Protein AF-A0AAP6GY41-F1 (afdb_monomer_lite)

Sequence (138 aa):
MQIPDQWFTLLLWLFFEEGLWRVWMSSPLWWPVLKVLLRRDRLPRPATFVVVSAALAYGVIATVSVVVIFPVKVAGLYLTPQFMEAGLPLGPTLTALDSVVTAALPPLVLSLPISAWWISRRLAQRWPRLCGEDVVSG

Radius of gyration: 22.34 Å; chains: 1; bounding box: 71×30×56 Å

Foldseek 3Di:
DDDPVVVVVVVVVVCCVVVVLVCLVCLLQVVLVVVCVPDPDHQPPSVVLSVVLSCVLVVVLVCCCVVQVVVLVVCLVPVLVVCVVVVHPVNVVSVVSNVVSVVVVVVSSVCSNVSSVVSSVVCSVCRCVVVPPVPPPD

Secondary structure (DSSP, 8-state):
----HHHHHHHHHHHHHHHHHHHHHTHHHHHHHHHHHH-SS--SSHHHHHHHHHHHHHHHHHHHIIIIIHHHHHHHHHHHHHHHHTT-THHHHHHHHHHHHHHHHHHHHHHHHHHHHHHHHHHHHHHHHHTTTTS---

pLDDT: mean 73.19, std 8.16, range [35.44, 84.38]

Structure (mmCIF, N/CA/C/O backbone):
data_AF-A0AAP6GY41-F1
#
_entry.id   AF-A0AAP6GY41-F1
#
loop_
_atom_site.group_PDB
_atom_site.id
_atom_site.type_symbol
_atom_site.label_atom_id
_atom_site.label_alt_id
_atom_site.label_comp_id
_atom_site.label_asym_id
_atom_site.label_entity_id
_atom_site.label_seq_id
_atom_site.pdbx_PDB_ins_code
_atom_site.Cartn_x
_atom_site.Cartn_y
_atom_site.Cartn_z
_atom_site.occupancy
_atom_site.B_iso_or_equiv
_atom_site.auth_seq_id
_atom_site.auth_comp_id
_atom_site.auth_asym_id
_atom_site.auth_atom_id
_atom_site.pdbx_PDB_model_num
ATOM 1 N N . MET A 1 1 ? 28.693 -19.277 25.737 1.00 53.34 1 MET A N 1
ATOM 2 C CA . MET A 1 1 ? 28.633 -18.817 24.333 1.00 53.34 1 MET A CA 1
ATOM 3 C C . MET A 1 1 ? 28.208 -17.358 24.341 1.00 53.34 1 MET A C 1
ATOM 5 O O . MET A 1 1 ? 27.037 -17.082 24.553 1.00 53.34 1 MET A O 1
ATOM 9 N N . GLN A 1 2 ? 29.168 -16.436 24.236 1.00 59.53 2 GLN A N 1
ATOM 10 C CA . GLN A 1 2 ? 28.898 -15.003 24.080 1.00 59.53 2 GLN A CA 1
ATOM 11 C C . GLN A 1 2 ? 28.482 -14.770 22.629 1.00 59.53 2 GLN A C 1
ATOM 13 O O . GLN A 1 2 ? 29.266 -15.013 21.715 1.00 59.53 2 GLN A O 1
ATOM 18 N N . ILE A 1 3 ? 27.230 -14.370 22.421 1.00 61.66 3 ILE A N 1
ATOM 19 C CA . ILE A 1 3 ? 26.772 -13.868 21.127 1.00 61.66 3 ILE A CA 1
ATOM 20 C C . ILE A 1 3 ? 27.542 -12.557 20.899 1.00 61.66 3 ILE A C 1
ATOM 22 O O . ILE A 1 3 ? 27.485 -11.696 21.775 1.00 61.66 3 ILE A O 1
ATOM 26 N N . PRO A 1 4 ? 28.296 -12.398 19.797 1.00 71.62 4 PRO A N 1
ATOM 27 C CA . PRO A 1 4 ? 29.018 -11.157 19.534 1.00 71.62 4 PRO A CA 1
ATOM 28 C C . PRO A 1 4 ? 28.022 -9.995 19.478 1.00 71.62 4 PRO A C 1
ATOM 30 O O . PRO A 1 4 ? 26.994 -10.124 18.813 1.00 71.62 4 PRO A O 1
ATOM 33 N N . ASP A 1 5 ? 28.318 -8.869 20.132 1.00 73.38 5 ASP A N 1
ATOM 34 C CA . ASP A 1 5 ? 27.418 -7.703 20.244 1.00 73.38 5 ASP A CA 1
ATOM 35 C C . ASP A 1 5 ? 26.852 -7.215 18.892 1.00 73.38 5 ASP A C 1
ATOM 37 O O . ASP A 1 5 ? 25.750 -6.666 18.822 1.00 73.38 5 ASP A O 1
ATOM 41 N N . GLN A 1 6 ? 27.570 -7.484 17.796 1.00 74.44 6 GLN A N 1
ATOM 42 C CA . GLN A 1 6 ? 27.148 -7.213 16.417 1.00 74.44 6 GLN A CA 1
ATOM 43 C C . GLN A 1 6 ? 25.917 -8.021 15.973 1.00 74.44 6 GLN A C 1
ATOM 45 O O . GLN A 1 6 ? 25.054 -7.505 15.267 1.00 74.44 6 GLN A O 1
ATOM 50 N N . TRP A 1 7 ? 25.794 -9.279 16.399 1.00 76.44 7 TRP A N 1
ATOM 51 C CA . TRP A 1 7 ? 24.622 -10.100 16.087 1.00 76.44 7 TRP A CA 1
ATOM 52 C C . TRP A 1 7 ? 23.396 -9.641 16.867 1.00 76.44 7 TRP A C 1
ATOM 54 O O . TRP A 1 7 ? 22.291 -9.659 16.334 1.00 76.44 7 TRP A O 1
ATOM 64 N N . PHE A 1 8 ? 23.580 -9.185 18.107 1.00 77.38 8 PHE A N 1
ATOM 65 C CA . PHE A 1 8 ? 22.486 -8.658 18.918 1.00 77.38 8 PHE A CA 1
ATOM 66 C C . PHE A 1 8 ? 21.921 -7.355 18.333 1.00 77.38 8 PHE A C 1
ATOM 68 O O . PHE A 1 8 ? 20.705 -7.190 18.251 1.00 77.38 8 PHE A O 1
ATOM 75 N N . THR A 1 9 ? 22.790 -6.464 17.847 1.00 77.81 9 THR A N 1
ATOM 76 C CA . THR A 1 9 ? 22.373 -5.236 17.153 1.00 77.81 9 THR A CA 1
ATOM 77 C C . THR A 1 9 ? 21.698 -5.524 15.815 1.00 77.81 9 THR A C 1
ATOM 79 O O . THR A 1 9 ? 20.653 -4.939 15.546 1.00 77.81 9 THR A O 1
ATOM 82 N N . LEU A 1 10 ? 22.219 -6.457 15.010 1.00 76.69 10 LEU A N 1
ATOM 83 C CA . LEU A 1 10 ? 21.572 -6.873 13.758 1.00 76.69 10 LEU A CA 1
ATOM 84 C C . LEU A 1 10 ? 20.192 -7.494 13.992 1.00 76.69 10 LEU A C 1
ATOM 86 O O . LEU A 1 10 ? 19.247 -7.168 13.280 1.00 76.69 10 LEU A O 1
ATOM 90 N N . LEU A 1 11 ? 20.056 -8.353 15.006 1.00 76.06 11 LEU A N 1
ATOM 91 C CA . LEU A 1 11 ? 18.774 -8.964 15.357 1.00 76.06 11 LEU A CA 1
ATOM 92 C C . LEU A 1 11 ? 17.769 -7.925 15.852 1.00 76.06 11 LEU A C 1
ATOM 94 O O . LEU A 1 11 ? 16.620 -7.963 15.429 1.00 76.06 11 LEU A O 1
ATOM 98 N N . LEU A 1 12 ? 18.188 -6.978 16.696 1.00 75.25 12 LEU A N 1
ATOM 99 C CA . LEU A 1 12 ? 17.331 -5.868 17.123 1.00 75.25 12 LEU A CA 1
ATOM 100 C C . LEU A 1 12 ? 16.906 -4.988 15.950 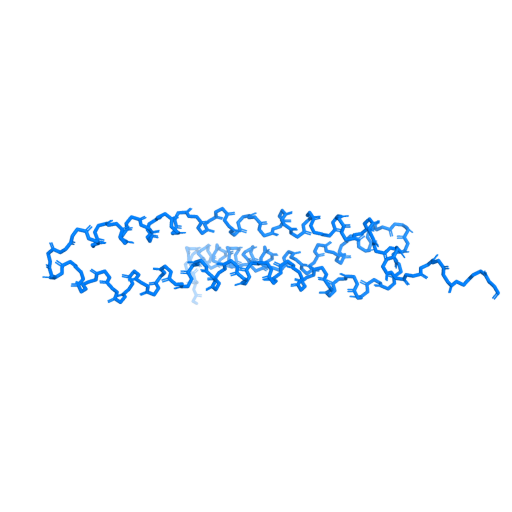1.00 75.25 12 LEU A C 1
ATOM 102 O O . LEU A 1 12 ? 15.752 -4.575 15.893 1.00 75.25 12 LEU A O 1
ATOM 106 N N . TRP A 1 13 ? 17.818 -4.718 15.019 1.00 72.88 13 TRP A N 1
ATOM 107 C CA . TRP A 1 13 ? 17.542 -3.899 13.846 1.00 72.88 13 TRP A CA 1
ATOM 108 C C . TRP A 1 13 ? 16.543 -4.584 12.907 1.00 72.88 13 TRP A C 1
ATOM 110 O O . TRP A 1 13 ? 15.520 -3.989 12.583 1.00 72.88 13 TRP A O 1
ATOM 120 N N . LEU A 1 14 ? 16.754 -5.869 12.600 1.00 70.88 14 LEU A N 1
ATOM 121 C CA . LEU A 1 14 ? 15.806 -6.704 11.851 1.00 70.88 14 LEU A CA 1
ATOM 122 C C . LEU A 1 14 ? 14.440 -6.777 12.539 1.00 70.88 14 LEU A C 1
ATOM 124 O O . LEU A 1 14 ? 13.407 -6.643 11.890 1.00 70.88 14 LEU A O 1
ATOM 128 N N . PHE A 1 15 ? 14.413 -6.962 13.860 1.00 70.06 15 PHE A N 1
ATOM 129 C CA . PHE A 1 15 ? 13.162 -7.040 14.613 1.00 70.06 15 PHE A CA 1
ATOM 130 C C . PHE A 1 15 ? 12.415 -5.704 14.618 1.00 70.06 15 PHE A C 1
ATOM 132 O O . PHE A 1 15 ? 11.186 -5.680 14.555 1.00 70.06 15 PHE A O 1
ATOM 139 N N . PHE A 1 16 ? 13.148 -4.591 14.686 1.00 71.81 16 PHE A N 1
ATOM 140 C CA . PHE A 1 16 ? 12.572 -3.257 14.632 1.00 71.81 16 PHE A CA 1
ATOM 141 C C . PHE A 1 16 ? 12.053 -2.937 13.232 1.00 71.81 16 PHE A C 1
ATOM 143 O O . PHE A 1 16 ? 10.942 -2.438 13.117 1.00 71.81 16 PHE A O 1
ATOM 150 N N . GLU A 1 17 ? 12.791 -3.270 12.176 1.00 72.69 17 GLU A N 1
ATOM 151 C CA . GLU A 1 17 ? 12.387 -3.026 10.789 1.00 72.69 17 GLU A CA 1
ATOM 152 C C . GLU A 1 17 ? 11.148 -3.853 10.407 1.00 72.69 17 GLU A C 1
ATOM 154 O O . GLU A 1 17 ? 10.129 -3.297 9.992 1.00 72.69 17 GLU A O 1
ATOM 159 N N . GLU A 1 18 ? 11.175 -5.161 10.668 1.00 71.50 18 GLU A N 1
ATOM 160 C CA . GLU A 1 18 ? 10.045 -6.070 10.438 1.00 71.50 18 GLU A CA 1
ATOM 161 C C . GLU A 1 18 ? 8.850 -5.741 11.341 1.00 71.50 18 GLU A C 1
ATOM 163 O O . GLU A 1 18 ? 7.68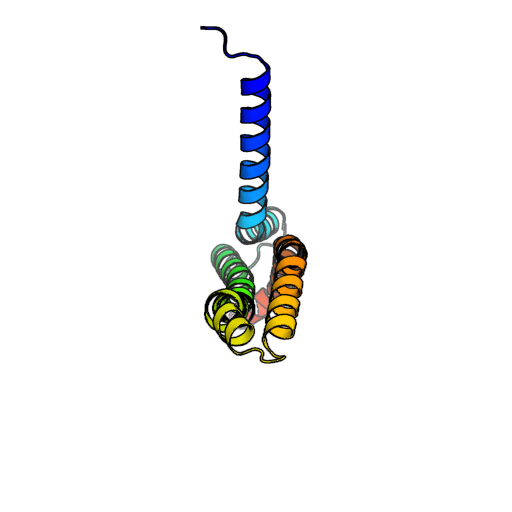8 -5.813 10.929 1.00 71.50 18 GLU A O 1
ATOM 168 N N . GLY A 1 19 ? 9.116 -5.359 12.592 1.00 73.00 19 GLY A N 1
ATOM 169 C CA . GLY A 1 19 ? 8.096 -4.950 13.550 1.00 73.00 19 GLY A CA 1
ATOM 170 C C . GLY A 1 19 ? 7.397 -3.665 13.116 1.00 73.00 19 GLY A C 1
ATOM 171 O O . GLY A 1 19 ? 6.166 -3.621 13.060 1.00 73.00 19 GLY A O 1
ATOM 172 N N . LEU A 1 20 ? 8.166 -2.638 12.748 1.00 74.69 20 LEU A N 1
ATOM 173 C CA . LEU A 1 20 ? 7.640 -1.362 12.270 1.00 74.69 20 LEU A CA 1
ATOM 174 C C . LEU A 1 20 ? 6.856 -1.559 10.973 1.00 74.69 20 LEU A C 1
ATOM 176 O O . LEU A 1 20 ? 5.769 -1.002 10.837 1.00 74.69 20 LEU A O 1
ATOM 180 N N . TRP A 1 21 ? 7.360 -2.404 10.071 1.00 69.00 21 TRP A N 1
ATOM 181 C CA . TRP A 1 21 ? 6.687 -2.782 8.834 1.00 69.00 21 TRP A CA 1
ATOM 182 C C . TRP A 1 21 ? 5.334 -3.449 9.083 1.00 69.00 21 TRP A C 1
ATOM 184 O O . TRP A 1 21 ? 4.329 -3.060 8.490 1.00 69.00 21 TRP A O 1
ATOM 194 N N . ARG A 1 22 ? 5.267 -4.415 10.004 1.00 73.06 22 ARG A N 1
ATOM 195 C CA . ARG A 1 22 ? 4.017 -5.098 10.379 1.00 73.06 22 ARG A CA 1
ATOM 196 C C . ARG A 1 22 ? 3.017 -4.153 11.038 1.00 73.06 22 ARG A C 1
ATOM 198 O O . ARG A 1 22 ? 1.819 -4.222 10.754 1.00 73.06 22 ARG A O 1
ATOM 205 N N . VAL A 1 23 ? 3.486 -3.247 11.893 1.00 73.06 23 VAL A N 1
ATOM 206 C CA . VAL A 1 23 ? 2.644 -2.200 12.496 1.00 73.06 23 VAL A CA 1
ATOM 207 C C . VAL A 1 23 ? 2.124 -1.245 11.417 1.00 73.06 23 VAL A C 1
ATOM 209 O O . VAL A 1 23 ? 0.940 -0.915 11.402 1.00 73.06 23 VAL A O 1
ATOM 212 N N . TRP A 1 24 ? 2.967 -0.870 10.458 1.00 71.12 24 TRP A N 1
ATOM 213 C CA . TRP A 1 24 ? 2.585 -0.051 9.309 1.00 71.12 24 TRP A CA 1
ATOM 214 C C . TRP A 1 24 ? 1.556 -0.734 8.406 1.00 71.12 24 TRP A C 1
ATOM 216 O O . TRP A 1 24 ? 0.521 -0.145 8.098 1.00 71.12 24 TRP A O 1
ATOM 226 N N . MET A 1 25 ? 1.789 -1.993 8.040 1.00 71.06 25 MET A N 1
ATOM 227 C CA . MET A 1 25 ? 0.865 -2.812 7.249 1.00 71.06 25 MET A CA 1
ATOM 228 C C . MET A 1 25 ? -0.476 -3.011 7.956 1.00 71.06 25 MET A C 1
ATOM 230 O O . MET A 1 25 ? -1.515 -3.024 7.307 1.00 71.06 25 MET A O 1
ATOM 234 N N . SER A 1 26 ? -0.471 -3.111 9.287 1.00 72.25 26 SER A N 1
ATOM 235 C CA . SER A 1 26 ? -1.690 -3.233 10.092 1.00 72.25 26 SER A CA 1
ATOM 236 C C . SER A 1 26 ? -2.343 -1.889 10.444 1.00 72.25 26 SER A C 1
ATOM 238 O O . SER A 1 26 ? -3.418 -1.875 11.048 1.00 72.25 26 SER A O 1
ATOM 240 N N . SER A 1 27 ? -1.782 -0.757 10.001 1.00 71.94 27 SER A N 1
ATOM 241 C CA . SER A 1 27 ? -2.365 0.582 10.177 1.00 71.94 27 SER A CA 1
ATOM 242 C C . SER A 1 27 ? -3.854 0.668 9.790 1.00 71.94 27 SER A C 1
ATOM 244 O O . SER A 1 27 ? -4.632 1.206 10.584 1.00 71.94 27 SER A O 1
ATOM 246 N N . PRO A 1 28 ? -4.326 0.062 8.676 1.00 70.56 28 PRO A N 1
ATOM 247 C CA . PRO A 1 28 ? -5.744 0.076 8.311 1.00 70.56 28 PRO A CA 1
ATOM 248 C C . PRO A 1 28 ? -6.680 -0.609 9.316 1.00 70.56 28 PRO A C 1
ATOM 250 O O . PRO A 1 28 ? -7.880 -0.348 9.293 1.00 70.56 28 PRO A O 1
ATOM 253 N N . LEU A 1 29 ? -6.153 -1.473 10.190 1.00 72.06 29 LEU A N 1
ATOM 254 C CA . LEU A 1 29 ? -6.908 -2.171 11.234 1.00 72.06 29 LEU A CA 1
ATOM 255 C C . LEU A 1 29 ? -6.892 -1.398 12.550 1.00 72.06 29 LEU A C 1
ATOM 257 O O . LEU A 1 29 ? -7.939 -1.165 13.148 1.00 72.06 29 LEU A O 1
ATOM 261 N N . TRP A 1 30 ? -5.712 -0.977 13.003 1.00 71.56 30 TRP A N 1
ATOM 262 C CA . TRP A 1 30 ? -5.568 -0.364 14.324 1.00 71.56 30 TRP A CA 1
ATOM 263 C C . TRP A 1 30 ? -5.985 1.107 14.330 1.00 71.56 30 TRP A C 1
ATOM 265 O O . TRP A 1 30 ? -6.520 1.581 15.328 1.00 71.56 30 TRP A O 1
ATOM 275 N N . TRP A 1 31 ? -5.833 1.826 13.215 1.00 71.31 31 TRP A N 1
ATOM 276 C CA . TRP A 1 31 ? -6.241 3.228 13.098 1.00 71.31 31 TRP A CA 1
ATOM 277 C C . TRP A 1 31 ? -7.745 3.475 13.340 1.00 71.31 31 TRP A C 1
ATOM 279 O O . TRP A 1 31 ? -8.086 4.338 14.157 1.00 71.31 31 TRP A O 1
ATOM 289 N N . PRO A 1 32 ? -8.682 2.749 12.692 1.00 66.25 32 PRO A N 1
ATOM 290 C CA . PRO A 1 32 ? -10.107 2.911 12.973 1.00 66.25 32 PRO A CA 1
ATOM 291 C C . PRO A 1 32 ? -10.481 2.447 14.387 1.00 66.25 32 PRO A C 1
ATOM 293 O O . PRO A 1 32 ? -11.347 3.069 14.998 1.00 66.25 32 PRO A O 1
ATOM 296 N N . VAL A 1 33 ? -9.804 1.430 14.936 1.00 71.31 33 VAL A N 1
ATOM 297 C CA . VAL A 1 33 ? -9.989 0.985 16.330 1.00 71.31 33 VAL A CA 1
ATOM 298 C C . VAL A 1 33 ? -9.597 2.091 17.306 1.00 71.31 33 VAL A C 1
ATOM 300 O O . VAL A 1 33 ? -10.394 2.449 18.173 1.00 71.31 33 VAL A O 1
ATOM 303 N N . LEU A 1 34 ? -8.421 2.702 17.120 1.00 73.12 34 LEU A N 1
ATOM 304 C CA . LEU A 1 34 ? -7.967 3.839 17.922 1.00 73.12 34 LEU A CA 1
ATOM 305 C C . LEU A 1 34 ? -8.991 4.974 17.857 1.00 73.12 34 LEU A C 1
ATOM 307 O O . LEU A 1 34 ? -9.374 5.535 18.875 1.00 73.12 34 LEU A O 1
ATOM 311 N N . LYS A 1 35 ? -9.485 5.279 16.656 1.00 69.00 35 LYS A N 1
ATOM 312 C CA . LYS A 1 35 ? -10.449 6.358 16.432 1.00 69.00 35 LYS A CA 1
ATOM 313 C C . LYS A 1 35 ? -11.800 6.110 17.104 1.00 69.00 35 LYS A C 1
ATOM 315 O O . LYS A 1 35 ? -12.408 7.063 17.581 1.00 69.00 35 LYS A O 1
ATOM 320 N N . VAL A 1 36 ? -12.268 4.864 17.132 1.00 69.69 36 VAL A N 1
ATOM 321 C CA . VAL A 1 36 ? -13.477 4.464 17.865 1.00 69.69 36 VAL A CA 1
ATOM 322 C C . VAL A 1 36 ? -13.259 4.586 19.375 1.00 69.69 36 VAL A C 1
ATOM 324 O O . VAL A 1 36 ? -14.131 5.109 20.058 1.00 69.69 36 VAL A O 1
ATOM 327 N N . LEU A 1 37 ? -12.103 4.151 19.889 1.00 71.81 37 LEU A N 1
ATOM 328 C CA . LEU A 1 37 ? -11.770 4.219 21.318 1.00 71.81 37 LEU A CA 1
ATOM 329 C C . LEU A 1 37 ? -11.557 5.660 21.815 1.00 71.81 37 LEU A C 1
ATOM 331 O O . LEU A 1 37 ? -11.930 5.983 22.938 1.00 71.81 37 LEU A O 1
ATOM 335 N N . LEU A 1 38 ? -10.969 6.527 20.985 1.00 70.69 38 LEU A N 1
ATOM 336 C CA . LEU A 1 38 ? -10.677 7.930 21.309 1.00 70.69 38 LEU A CA 1
ATOM 337 C C . LEU A 1 38 ? -11.877 8.868 21.125 1.00 70.69 38 LEU A C 1
ATOM 339 O O . LEU A 1 38 ? -11.858 9.983 21.652 1.00 70.69 38 LEU A O 1
ATOM 343 N N . ARG A 1 39 ? -12.910 8.480 20.365 1.00 65.69 39 ARG A N 1
ATOM 344 C CA . ARG A 1 39 ? -14.091 9.334 20.186 1.00 65.69 39 ARG A CA 1
ATOM 345 C C . ARG A 1 39 ? -15.048 9.212 21.367 1.00 65.69 39 ARG A C 1
ATOM 347 O O . ARG A 1 39 ? -15.547 8.141 21.685 1.00 65.69 39 ARG A O 1
ATOM 354 N N . ARG A 1 40 ? -15.334 10.372 21.963 1.00 51.16 40 ARG A N 1
ATOM 355 C CA . ARG A 1 40 ? -16.296 10.559 23.057 1.00 51.16 40 ARG A CA 1
ATOM 356 C C . ARG A 1 40 ? -17.748 10.352 22.599 1.00 51.16 40 ARG A C 1
ATOM 358 O O . ARG A 1 40 ? -18.553 9.845 23.372 1.00 51.16 40 ARG A O 1
ATOM 365 N N . ASP A 1 41 ? -18.037 10.656 21.331 1.00 58.28 41 ASP A N 1
ATOM 366 C CA . ASP A 1 41 ? -19.304 10.331 20.669 1.00 58.28 41 ASP A CA 1
ATOM 367 C C . ASP A 1 41 ? -19.237 8.910 20.105 1.00 58.28 41 ASP A C 1
ATOM 369 O O . ASP A 1 41 ? -18.497 8.639 19.150 1.00 58.28 41 ASP A O 1
ATOM 373 N N . ARG A 1 42 ? -19.985 7.986 20.717 1.00 63.09 42 ARG A N 1
ATOM 374 C CA . ARG A 1 42 ? -20.048 6.593 20.267 1.00 63.09 42 ARG A CA 1
ATOM 375 C C . ARG A 1 42 ? -20.626 6.542 18.853 1.00 63.09 42 ARG A C 1
ATOM 377 O O . ARG A 1 42 ? -21.794 6.841 18.646 1.00 63.09 42 ARG A O 1
ATOM 384 N N . LEU A 1 43 ? -19.805 6.131 17.888 1.00 64.06 43 LEU A N 1
ATOM 385 C CA . LEU A 1 43 ? -20.276 5.786 16.546 1.00 64.06 43 LEU A CA 1
ATOM 386 C C . LEU A 1 43 ? -21.282 4.622 16.639 1.00 64.06 43 LEU A C 1
ATOM 388 O O . LEU A 1 43 ? -21.008 3.657 17.365 1.00 64.06 43 LEU A O 1
ATOM 392 N N . PRO A 1 44 ? -22.397 4.648 15.887 1.00 63.72 44 PRO A N 1
ATOM 393 C CA . PRO A 1 44 ? -23.296 3.503 15.807 1.00 63.72 44 PRO A CA 1
ATOM 394 C C . PRO A 1 44 ? -22.541 2.309 15.200 1.00 63.72 44 PRO A C 1
ATOM 396 O O . PRO A 1 44 ? -21.875 2.440 14.178 1.00 63.72 44 PRO A O 1
ATOM 399 N N . ARG A 1 45 ? -22.605 1.131 15.833 1.00 71.06 45 ARG A N 1
ATOM 400 C CA . ARG A 1 45 ? -21.967 -0.127 15.365 1.00 71.06 45 ARG A CA 1
ATOM 401 C C . ARG A 1 45 ? -20.449 -0.012 15.073 1.00 71.06 45 ARG A C 1
ATOM 403 O O . ARG A 1 45 ? -20.010 -0.165 13.929 1.00 71.06 45 ARG A O 1
ATOM 410 N N . PRO A 1 46 ? -19.615 0.179 16.112 1.00 71.25 46 PRO A N 1
ATOM 411 C CA . PRO A 1 46 ? -18.175 0.414 15.969 1.00 71.25 46 PRO A CA 1
ATOM 412 C C . PRO A 1 46 ? -17.399 -0.745 15.326 1.00 71.25 46 PRO A C 1
ATOM 414 O O . PRO A 1 46 ? -16.477 -0.509 14.549 1.00 71.25 46 PRO A O 1
ATOM 417 N N . ALA A 1 47 ? -17.775 -1.996 15.608 1.00 72.31 47 ALA A N 1
ATOM 418 C CA . ALA A 1 47 ? -17.106 -3.164 15.033 1.00 72.31 47 ALA A CA 1
ATOM 419 C C . ALA A 1 47 ? -17.279 -3.222 13.506 1.00 72.31 47 ALA A C 1
ATOM 421 O O . ALA A 1 47 ? -16.316 -3.426 12.769 1.00 72.31 47 ALA A O 1
ATOM 422 N N . THR A 1 48 ? -18.495 -2.965 13.017 1.00 76.69 48 THR A N 1
ATOM 423 C CA . THR A 1 48 ? -18.800 -2.946 11.582 1.00 76.69 48 THR A CA 1
ATOM 424 C C . THR A 1 48 ? -18.065 -1.808 10.874 1.00 76.69 48 THR A C 1
ATOM 426 O O . THR A 1 48 ? -17.555 -2.005 9.775 1.00 76.69 48 THR A O 1
ATOM 429 N N . PHE A 1 49 ? -17.934 -0.646 11.523 1.00 78.25 49 PHE A N 1
ATOM 430 C CA . PHE A 1 49 ? -17.144 0.471 11.002 1.00 78.25 49 PHE A CA 1
ATOM 431 C C . PHE A 1 49 ? -15.675 0.086 10.789 1.00 78.25 49 PHE A C 1
ATOM 433 O O . PHE A 1 49 ? -15.120 0.338 9.719 1.00 78.25 49 PHE A O 1
ATOM 440 N N . VAL A 1 50 ? -15.057 -0.561 11.784 1.00 77.00 50 VAL A N 1
ATOM 441 C CA . VAL A 1 50 ? -13.667 -1.033 11.703 1.00 77.00 50 VAL A CA 1
ATOM 442 C C . VAL A 1 50 ? -13.506 -2.014 10.545 1.00 77.00 50 VAL A C 1
ATOM 444 O O . VAL A 1 50 ? -12.662 -1.781 9.683 1.00 77.00 50 VAL A O 1
ATOM 447 N N . VAL A 1 51 ? -14.357 -3.042 10.463 1.00 78.38 51 VAL A N 1
ATOM 448 C CA . VAL A 1 51 ? -14.287 -4.064 9.403 1.00 78.38 51 VAL A CA 1
ATOM 449 C C . VAL A 1 51 ? -14.443 -3.445 8.01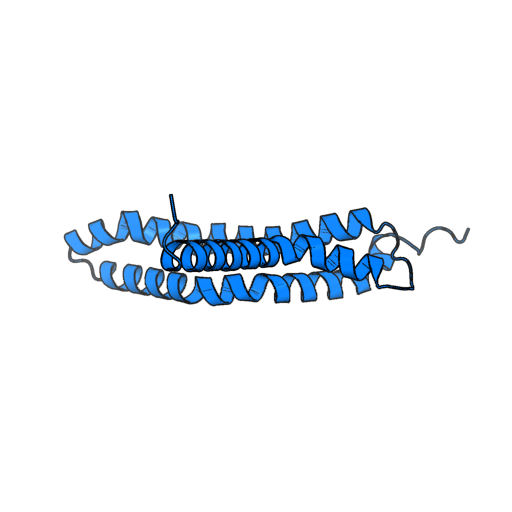5 1.00 78.38 51 VAL A C 1
ATOM 451 O O . VAL A 1 51 ? -13.625 -3.708 7.139 1.00 78.38 51 VAL A O 1
ATOM 454 N N . VAL A 1 52 ? -15.442 -2.583 7.813 1.00 80.00 52 VAL A N 1
ATOM 455 C CA . VAL A 1 52 ? -15.691 -1.942 6.512 1.00 80.00 52 VAL A CA 1
ATOM 456 C C . VAL A 1 52 ? -14.549 -1.000 6.134 1.00 80.00 52 VAL A C 1
ATOM 458 O O . VAL A 1 52 ? -14.100 -1.010 4.991 1.00 80.00 52 VAL A O 1
ATOM 461 N N . SER A 1 53 ? -14.037 -0.214 7.084 1.00 77.75 53 SER A N 1
ATOM 462 C CA . SER A 1 53 ? -12.910 0.689 6.825 1.00 77.75 53 SER A CA 1
ATOM 463 C C . SER A 1 53 ? -11.622 -0.062 6.475 1.00 77.75 53 SER A C 1
ATOM 465 O O . SER A 1 53 ? -10.942 0.325 5.525 1.00 77.75 53 SER A O 1
ATOM 467 N N . ALA A 1 54 ? -11.331 -1.163 7.175 1.00 74.56 54 ALA A N 1
ATOM 468 C CA . ALA A 1 54 ? -10.191 -2.020 6.886 1.00 74.56 54 ALA A CA 1
ATOM 469 C C . ALA A 1 54 ? -10.356 -2.705 5.523 1.00 74.56 54 ALA A C 1
ATOM 471 O O . ALA A 1 54 ? -9.442 -2.657 4.704 1.00 74.56 54 ALA A O 1
ATOM 472 N N . ALA A 1 55 ? -11.533 -3.270 5.239 1.00 79.44 55 ALA A N 1
ATOM 473 C CA . ALA A 1 55 ? -11.828 -3.916 3.962 1.00 79.44 55 ALA A CA 1
ATOM 474 C C . ALA A 1 55 ? -11.706 -2.945 2.776 1.00 79.44 55 ALA A C 1
ATOM 476 O O . ALA A 1 55 ? -11.146 -3.309 1.749 1.00 79.44 55 ALA A O 1
ATOM 477 N N . LEU A 1 56 ? -12.163 -1.697 2.920 1.00 79.69 56 LEU A N 1
ATOM 478 C CA . LEU A 1 56 ? -12.000 -0.657 1.899 1.00 79.69 56 LEU A CA 1
ATOM 479 C C . LEU A 1 56 ? -10.532 -0.288 1.679 1.00 79.69 56 LEU A C 1
ATOM 481 O O . LEU A 1 56 ? -10.092 -0.202 0.536 1.00 79.69 56 LEU A O 1
ATOM 485 N N . ALA A 1 57 ? -9.770 -0.076 2.753 1.00 77.56 57 ALA A N 1
ATOM 486 C CA . ALA A 1 57 ? -8.361 0.290 2.649 1.00 77.56 57 ALA A CA 1
ATOM 487 C C . ALA A 1 57 ? -7.523 -0.833 2.015 1.00 77.56 57 ALA A C 1
ATOM 489 O O . ALA A 1 57 ? -6.786 -0.582 1.061 1.00 77.56 57 ALA A O 1
ATOM 490 N N . TYR A 1 58 ? -7.693 -2.079 2.470 1.00 77.69 58 TYR A N 1
ATOM 491 C CA . TYR A 1 58 ? -7.037 -3.231 1.848 1.00 77.69 58 TYR A CA 1
ATOM 492 C C . TYR A 1 58 ? -7.540 -3.479 0.426 1.00 77.69 58 TYR A C 1
ATOM 494 O O . TYR A 1 58 ? -6.738 -3.782 -0.449 1.00 77.69 58 TYR A O 1
ATOM 502 N N . GLY A 1 59 ? -8.840 -3.315 0.171 1.00 78.62 59 GLY A N 1
ATOM 503 C CA . GLY A 1 59 ? -9.446 -3.540 -1.140 1.00 78.62 59 GLY A CA 1
ATOM 504 C C . GLY A 1 59 ? -8.926 -2.584 -2.210 1.00 78.62 59 GLY A C 1
ATOM 505 O O . GLY A 1 59 ? -8.581 -3.028 -3.304 1.00 78.62 59 GLY A O 1
ATOM 506 N N . VAL A 1 60 ? -8.796 -1.289 -1.900 1.00 81.12 60 VAL A N 1
ATOM 507 C CA . VAL A 1 60 ? -8.214 -0.299 -2.827 1.00 81.12 60 VAL A CA 1
ATOM 508 C C . VAL A 1 60 ? -6.790 -0.697 -3.209 1.00 81.12 60 VAL A C 1
ATOM 510 O O . VAL A 1 60 ? -6.432 -0.684 -4.384 1.00 81.12 60 VAL A O 1
ATOM 513 N N . ILE A 1 61 ? -5.992 -1.114 -2.232 1.00 77.06 61 ILE A N 1
ATOM 514 C CA . ILE A 1 61 ? -4.580 -1.437 -2.446 1.00 77.06 61 ILE A CA 1
ATOM 515 C C . ILE A 1 61 ? -4.424 -2.769 -3.166 1.00 77.06 61 ILE A C 1
ATOM 517 O O . ILE A 1 61 ? -3.648 -2.856 -4.111 1.00 77.06 61 ILE A O 1
ATOM 521 N N . ALA A 1 62 ? -5.206 -3.780 -2.792 1.00 79.62 62 ALA A N 1
ATOM 522 C CA . ALA A 1 62 ? -5.259 -5.050 -3.503 1.00 79.62 62 ALA A CA 1
ATOM 523 C C . ALA A 1 62 ? -5.664 -4.843 -4.968 1.00 79.62 62 ALA A C 1
ATOM 525 O O . ALA A 1 62 ? -5.046 -5.420 -5.856 1.00 79.62 62 ALA A O 1
ATOM 526 N N . THR A 1 63 ? -6.637 -3.966 -5.233 1.00 82.94 63 THR A N 1
ATOM 527 C CA . THR A 1 63 ? -7.055 -3.635 -6.601 1.00 82.94 63 THR A CA 1
ATOM 528 C C . THR A 1 63 ? -5.912 -2.993 -7.382 1.00 82.94 63 THR A C 1
ATOM 530 O O . THR A 1 63 ? -5.615 -3.437 -8.485 1.00 82.94 63 THR A O 1
ATOM 533 N N . VAL A 1 64 ? -5.217 -2.000 -6.816 1.00 80.50 64 VAL A N 1
ATOM 534 C CA . VAL A 1 64 ? -4.059 -1.375 -7.482 1.00 80.50 64 VAL A CA 1
ATOM 535 C C . VAL A 1 64 ? -2.947 -2.398 -7.733 1.00 80.50 64 VAL A C 1
ATOM 537 O O . VAL A 1 64 ? -2.400 -2.461 -8.834 1.00 80.50 64 VAL A O 1
ATOM 540 N N . SER A 1 65 ? -2.650 -3.250 -6.754 1.00 77.75 65 SER A N 1
ATOM 541 C CA . SER A 1 65 ? -1.638 -4.296 -6.891 1.00 77.75 65 SER A CA 1
ATOM 542 C C . SER A 1 65 ? -1.991 -5.308 -7.982 1.00 77.75 65 SER A C 1
ATOM 544 O O . SER A 1 65 ? -1.134 -5.653 -8.787 1.00 77.75 65 SER A O 1
ATOM 546 N N . VAL A 1 66 ? -3.243 -5.759 -8.059 1.00 82.88 66 VAL A N 1
ATOM 547 C CA . VAL A 1 66 ? -3.678 -6.776 -9.032 1.00 82.88 66 VAL A CA 1
ATOM 548 C C . VAL A 1 66 ? -3.881 -6.194 -10.432 1.00 82.88 66 VAL A C 1
ATOM 550 O O . VAL A 1 66 ? -3.601 -6.874 -11.413 1.00 82.88 66 VAL A O 1
ATOM 553 N N . VAL A 1 67 ? -4.350 -4.951 -10.550 1.00 84.38 67 VAL A N 1
ATOM 554 C CA . VAL A 1 67 ? -4.667 -4.329 -11.849 1.00 84.38 67 VAL A CA 1
ATOM 555 C C . VAL A 1 67 ? -3.451 -3.649 -12.477 1.00 84.38 67 VAL A C 1
ATOM 557 O O . VAL A 1 67 ? -3.350 -3.602 -13.698 1.00 84.38 67 VAL A O 1
ATOM 560 N N . VAL A 1 68 ? -2.525 -3.122 -11.671 1.00 80.31 68 VAL A N 1
ATOM 561 C CA . VAL A 1 68 ? -1.381 -2.341 -12.174 1.00 80.31 68 VAL A CA 1
ATOM 562 C C . VAL A 1 68 ? -0.066 -3.077 -11.962 1.00 80.31 68 VAL A C 1
ATOM 564 O O . VAL A 1 68 ? 0.672 -3.299 -12.916 1.00 80.31 68 VAL A O 1
ATOM 567 N N . ILE A 1 69 ? 0.241 -3.479 -10.726 1.00 80.94 69 ILE A N 1
ATOM 568 C CA . ILE A 1 69 ? 1.565 -4.035 -10.407 1.00 80.94 69 ILE A CA 1
ATOM 569 C C . ILE A 1 69 ? 1.720 -5.429 -11.010 1.00 80.94 69 ILE A C 1
ATOM 571 O O . ILE A 1 69 ? 2.719 -5.707 -11.670 1.00 80.94 69 ILE A O 1
ATOM 575 N N . PHE A 1 70 ? 0.729 -6.297 -10.809 1.00 81.44 70 PHE A N 1
ATOM 576 C CA . PHE A 1 70 ? 0.783 -7.685 -11.250 1.00 81.44 70 PHE A CA 1
ATOM 577 C C . PHE A 1 70 ? 0.939 -7.810 -12.774 1.00 81.44 70 PHE A C 1
ATOM 579 O O . PHE A 1 70 ? 1.879 -8.481 -13.198 1.00 81.4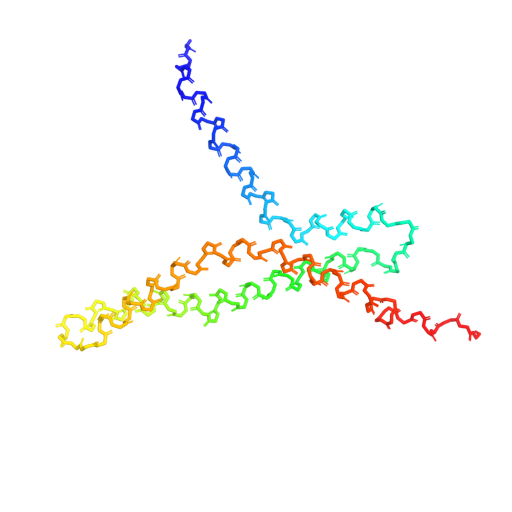4 70 PHE A O 1
ATOM 586 N N . PRO A 1 71 ? 0.144 -7.130 -13.625 1.00 81.62 71 PRO A N 1
ATOM 587 C CA . PRO A 1 71 ? 0.272 -7.274 -15.071 1.00 81.62 71 PRO A CA 1
ATOM 588 C C . PRO A 1 71 ? 1.585 -6.694 -15.591 1.00 81.62 71 PRO A C 1
ATOM 590 O O . PRO A 1 71 ? 2.191 -7.290 -16.474 1.00 81.62 71 PRO A O 1
ATOM 593 N N . VAL A 1 72 ? 2.064 -5.579 -15.022 1.00 81.31 72 VAL A N 1
ATOM 594 C CA . VAL A 1 72 ? 3.348 -4.984 -15.424 1.00 81.31 72 VAL A CA 1
ATOM 595 C C . VAL A 1 72 ? 4.517 -5.876 -15.024 1.00 81.31 72 VAL A C 1
ATOM 597 O O . VAL A 1 72 ? 5.408 -6.086 -15.839 1.00 81.31 72 VAL A O 1
ATOM 600 N N . LYS A 1 73 ? 4.501 -6.469 -13.826 1.00 78.88 73 LYS A N 1
ATOM 601 C CA . LYS A 1 73 ? 5.550 -7.403 -13.388 1.00 78.88 73 LYS A CA 1
ATOM 602 C C . LYS A 1 73 ? 5.543 -8.695 -14.199 1.00 78.88 73 LYS A C 1
ATOM 604 O O . LYS A 1 73 ? 6.604 -9.177 -14.584 1.00 78.88 73 LYS A O 1
ATOM 609 N N . VAL A 1 74 ? 4.362 -9.233 -14.504 1.00 83.31 74 VAL A N 1
ATOM 610 C CA . VAL A 1 74 ? 4.213 -10.413 -15.369 1.00 83.31 74 VAL A CA 1
ATOM 611 C C . VAL A 1 74 ? 4.692 -10.096 -16.789 1.00 83.31 74 VAL A C 1
ATOM 613 O O . VAL A 1 74 ? 5.493 -10.845 -17.340 1.00 83.31 74 VAL A O 1
ATOM 616 N N . ALA A 1 75 ? 4.292 -8.962 -17.366 1.00 77.00 75 ALA A N 1
ATOM 617 C CA . ALA A 1 75 ? 4.796 -8.516 -18.664 1.00 77.00 75 ALA A CA 1
ATOM 618 C C . ALA A 1 75 ? 6.322 -8.310 -18.639 1.00 77.00 75 ALA A C 1
ATOM 620 O O . ALA A 1 75 ? 7.027 -8.781 -19.527 1.00 77.00 75 ALA A O 1
ATOM 621 N N . GLY A 1 76 ? 6.844 -7.690 -17.582 1.00 75.44 76 GLY A N 1
ATOM 622 C CA . GLY A 1 76 ? 8.269 -7.484 -17.353 1.00 75.44 76 GLY A CA 1
ATOM 623 C C . GLY A 1 76 ? 9.065 -8.791 -17.350 1.00 75.44 76 GLY A C 1
ATOM 624 O O . GLY A 1 76 ? 10.087 -8.889 -18.024 1.00 75.44 76 GLY A O 1
ATOM 625 N N . LEU A 1 77 ? 8.577 -9.810 -16.643 1.00 78.50 77 LEU A N 1
ATOM 626 C CA . LEU A 1 77 ? 9.265 -11.094 -16.493 1.00 78.50 77 LEU A CA 1
ATOM 627 C C . LEU A 1 77 ? 9.152 -11.999 -17.724 1.00 78.50 77 LEU A C 1
ATOM 629 O O . LEU A 1 77 ? 10.129 -12.647 -18.087 1.00 78.50 77 LEU A O 1
ATOM 633 N N . TYR A 1 78 ? 7.979 -12.059 -18.359 1.00 80.62 78 TYR A N 1
ATOM 634 C CA . TYR A 1 78 ? 7.722 -13.022 -19.435 1.00 80.62 78 TYR A CA 1
ATOM 635 C C . TYR A 1 78 ? 7.901 -12.438 -20.837 1.00 80.62 78 TYR A C 1
ATOM 637 O O . TYR A 1 78 ? 8.371 -13.143 -21.726 1.00 80.62 78 TYR A O 1
ATOM 645 N N . LEU A 1 79 ? 7.539 -11.170 -21.055 1.00 76.44 79 LEU A N 1
ATOM 646 C CA . LEU A 1 79 ? 7.537 -10.565 -22.389 1.00 76.44 79 LEU A CA 1
ATOM 647 C C . LEU A 1 79 ? 8.858 -9.860 -22.708 1.00 76.44 79 LEU A C 1
ATOM 649 O O . LEU A 1 79 ? 9.359 -9.976 -23.823 1.00 76.44 79 LEU A O 1
ATOM 653 N N . THR A 1 80 ? 9.457 -9.159 -21.744 1.00 75.31 80 THR A N 1
ATOM 654 C CA . THR A 1 80 ? 10.707 -8.409 -21.963 1.00 75.31 80 THR A CA 1
ATOM 655 C C . THR A 1 80 ? 11.856 -9.242 -22.543 1.00 75.31 80 THR A C 1
ATOM 657 O O . THR A 1 80 ? 12.421 -8.790 -23.541 1.00 75.31 80 THR A O 1
ATOM 660 N N . PRO A 1 81 ? 12.215 -10.434 -22.011 1.00 74.06 81 PRO A N 1
ATOM 661 C CA . PRO A 1 81 ? 13.318 -11.214 -22.581 1.00 74.06 81 PRO A CA 1
ATOM 662 C C . PRO A 1 81 ? 13.028 -11.635 -24.027 1.00 74.06 81 PRO A C 1
ATOM 664 O O . PRO A 1 81 ? 13.889 -11.491 -24.889 1.00 74.06 81 PRO A O 1
ATOM 667 N N . GLN A 1 82 ? 11.784 -12.023 -24.325 1.00 76.12 82 GLN A N 1
ATOM 668 C CA . GLN A 1 82 ? 11.365 -12.432 -25.669 1.00 76.12 82 GLN A CA 1
ATOM 669 C C . GLN A 1 82 ? 11.435 -11.273 -26.676 1.00 76.12 82 GLN A C 1
ATOM 671 O O . GLN A 1 82 ? 11.863 -11.452 -27.815 1.00 76.12 82 GLN A O 1
ATOM 676 N N . PHE A 1 83 ? 11.052 -10.061 -26.262 1.00 71.31 83 PHE A N 1
ATOM 677 C CA . PHE A 1 83 ? 11.122 -8.874 -27.118 1.00 71.31 83 PHE A CA 1
ATOM 678 C C . PHE A 1 83 ? 12.554 -8.366 -27.328 1.00 71.31 83 PHE A C 1
ATOM 680 O O . PHE A 1 83 ? 12.856 -7.856 -28.408 1.00 71.31 83 PHE A O 1
ATOM 687 N N . MET A 1 84 ? 13.432 -8.512 -26.330 1.00 73.62 84 MET A N 1
ATOM 688 C CA . MET A 1 84 ? 14.849 -8.158 -26.465 1.00 73.62 84 MET A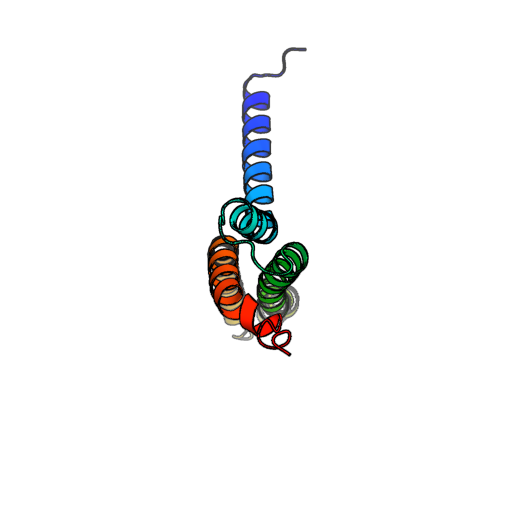 CA 1
ATOM 689 C C . MET A 1 84 ? 15.601 -9.134 -27.374 1.00 73.62 84 MET A C 1
ATOM 691 O O . MET A 1 84 ? 16.388 -8.690 -28.206 1.00 73.62 84 MET A O 1
ATOM 695 N N . GLU A 1 85 ? 15.315 -10.434 -27.282 1.00 77.19 85 GLU A N 1
ATOM 696 C CA . GLU A 1 85 ? 15.878 -11.452 -28.182 1.00 77.19 85 GLU A CA 1
ATOM 697 C C . GLU A 1 85 ? 15.401 -11.276 -29.632 1.00 77.19 85 GLU A C 1
ATOM 699 O O . GLU A 1 85 ? 16.170 -11.482 -30.569 1.00 77.19 85 GLU A O 1
ATOM 704 N N . ALA A 1 86 ? 14.162 -10.817 -29.829 1.00 77.38 86 ALA A N 1
ATOM 705 C CA . ALA A 1 86 ? 13.606 -10.510 -31.147 1.00 77.38 86 ALA A CA 1
ATOM 706 C C . ALA A 1 86 ? 14.077 -9.160 -31.738 1.00 77.38 86 ALA A C 1
ATOM 708 O O . ALA A 1 86 ? 13.653 -8.797 -32.836 1.00 77.38 86 ALA A O 1
ATOM 709 N N . GLY A 1 87 ? 14.912 -8.389 -31.026 1.00 71.25 87 GLY A N 1
ATOM 710 C CA . GLY A 1 87 ? 15.405 -7.080 -31.479 1.00 71.25 87 GLY A CA 1
ATOM 711 C C . GLY A 1 87 ? 14.320 -6.001 -31.599 1.00 71.25 87 GLY A C 1
ATOM 712 O O . GLY A 1 87 ? 14.508 -5.003 -32.296 1.00 71.25 87 GLY A O 1
ATOM 713 N N . LEU A 1 88 ? 13.170 -6.195 -30.947 1.00 74.31 88 LEU A N 1
ATOM 714 C CA . LEU A 1 88 ? 12.028 -5.292 -31.044 1.00 74.31 88 LEU A CA 1
ATOM 715 C C . LEU A 1 88 ? 12.174 -4.111 -30.065 1.00 74.31 88 LEU A C 1
ATOM 717 O O . LEU A 1 88 ? 12.535 -4.303 -28.900 1.00 74.31 88 LEU A O 1
ATOM 721 N N . PRO A 1 89 ? 11.792 -2.882 -30.469 1.00 72.81 89 PRO A N 1
ATOM 722 C CA . PRO A 1 89 ? 11.900 -1.683 -29.628 1.00 72.81 89 PRO A CA 1
ATOM 723 C C . PRO A 1 89 ? 10.961 -1.690 -28.405 1.00 72.81 89 PRO A C 1
ATOM 725 O O . PRO A 1 89 ? 11.008 -0.777 -27.580 1.00 72.81 89 PRO A O 1
ATOM 728 N N . LEU A 1 90 ? 10.114 -2.716 -28.251 1.00 72.25 90 LEU A N 1
ATOM 729 C CA . LEU A 1 90 ? 9.264 -2.896 -27.071 1.00 72.25 90 LEU A CA 1
ATOM 730 C C . LEU A 1 90 ? 10.020 -3.383 -25.822 1.00 72.25 90 LEU A C 1
ATOM 732 O O . LEU A 1 90 ? 9.568 -3.126 -24.710 1.00 72.25 90 LEU A O 1
ATOM 736 N N . GLY A 1 91 ? 11.178 -4.033 -25.970 1.00 66.31 91 GLY A N 1
ATOM 737 C CA . GLY A 1 91 ? 12.010 -4.453 -24.833 1.00 66.31 91 GLY A CA 1
ATOM 738 C C . GLY A 1 91 ? 12.346 -3.307 -23.860 1.00 66.31 91 GLY A C 1
ATOM 739 O O . GLY A 1 91 ? 11.988 -3.399 -22.683 1.00 66.31 91 GLY A O 1
ATOM 740 N N . PRO A 1 92 ? 12.959 -2.197 -24.326 1.00 74.50 92 PRO A N 1
ATOM 741 C CA . PRO A 1 92 ? 13.315 -1.058 -23.471 1.00 74.50 92 PRO A CA 1
ATOM 742 C C . PRO A 1 92 ? 12.108 -0.301 -22.891 1.00 74.50 92 PRO A C 1
ATOM 744 O O . PRO A 1 92 ? 12.201 0.265 -21.803 1.00 74.50 92 PRO A O 1
ATOM 747 N N . THR A 1 93 ? 10.954 -0.296 -23.568 1.00 75.56 93 THR A N 1
ATOM 748 C CA . THR A 1 93 ? 9.736 0.346 -23.033 1.00 75.56 93 THR A CA 1
ATOM 749 C C . THR A 1 93 ? 9.095 -0.475 -21.916 1.00 75.56 93 THR A C 1
ATOM 751 O O . THR A 1 93 ? 8.648 0.102 -20.926 1.00 75.56 93 THR A O 1
ATOM 754 N N . LEU A 1 94 ? 9.119 -1.809 -22.010 1.00 72.56 94 LEU A N 1
ATOM 755 C CA . LEU A 1 94 ? 8.670 -2.707 -20.939 1.00 72.56 94 LEU A CA 1
ATOM 756 C C . LEU A 1 94 ? 9.568 -2.621 -19.695 1.00 72.56 94 LEU A C 1
ATOM 758 O O . LEU A 1 94 ? 9.060 -2.591 -18.576 1.00 72.56 94 LEU A O 1
ATOM 762 N N . THR A 1 95 ? 10.886 -2.492 -19.872 1.00 77.31 95 THR A N 1
ATOM 763 C CA . THR A 1 95 ? 11.829 -2.273 -18.754 1.00 77.31 95 THR A CA 1
ATOM 764 C C . THR A 1 95 ? 11.659 -0.893 -18.119 1.00 77.31 95 THR A C 1
ATOM 766 O O . THR A 1 95 ? 11.708 -0.761 -16.894 1.00 77.31 95 THR A O 1
ATOM 769 N N . ALA A 1 96 ? 11.397 0.142 -18.922 1.00 79.69 96 ALA A N 1
ATOM 770 C CA . ALA A 1 96 ? 11.056 1.462 -18.400 1.00 79.69 96 ALA A CA 1
ATOM 771 C C . ALA A 1 96 ? 9.748 1.419 -17.589 1.00 79.69 96 ALA A C 1
ATOM 773 O O . ALA A 1 96 ? 9.697 1.957 -16.485 1.00 79.69 96 ALA A O 1
ATOM 774 N N . LEU A 1 97 ? 8.717 0.714 -18.069 1.00 79.12 97 LEU A N 1
ATOM 775 C CA . LEU A 1 97 ? 7.470 0.531 -17.319 1.00 79.12 97 LEU A CA 1
ATOM 776 C C . LEU A 1 97 ? 7.697 -0.207 -15.992 1.00 79.12 97 LEU A C 1
ATOM 778 O O . LEU A 1 97 ? 7.183 0.222 -14.959 1.00 79.12 97 LEU A O 1
ATOM 782 N N . ASP A 1 98 ? 8.482 -1.286 -16.003 1.00 80.56 98 ASP A N 1
ATOM 783 C CA . ASP A 1 98 ? 8.779 -2.053 -14.791 1.00 80.56 98 ASP A CA 1
ATOM 784 C C . ASP A 1 98 ? 9.567 -1.230 -13.763 1.00 80.56 98 ASP A C 1
ATOM 786 O O . ASP A 1 98 ? 9.266 -1.270 -12.567 1.00 80.56 98 ASP A O 1
ATOM 790 N N . SER A 1 99 ? 10.531 -0.422 -14.211 1.00 80.38 99 SER A N 1
ATOM 791 C CA . SER A 1 99 ? 11.291 0.466 -13.322 1.00 80.38 99 SER A CA 1
ATOM 792 C C . SER A 1 99 ? 10.423 1.583 -12.735 1.00 80.38 99 SER A C 1
ATOM 794 O O . SER A 1 99 ? 10.530 1.856 -11.540 1.00 80.38 99 SER A O 1
ATOM 796 N N . VAL A 1 100 ? 9.497 2.160 -13.510 1.00 81.88 100 VAL A N 1
ATOM 797 C CA . VAL A 1 100 ? 8.508 3.131 -13.009 1.00 81.88 100 VAL A CA 1
ATOM 798 C C . VAL A 1 100 ? 7.583 2.492 -11.976 1.00 81.88 100 VAL A C 1
ATOM 800 O O . VAL A 1 100 ? 7.375 3.069 -10.909 1.00 81.88 100 VAL A O 1
ATOM 803 N N . VAL A 1 101 ? 7.062 1.288 -12.239 1.00 79.25 101 VAL A N 1
ATOM 804 C CA . VAL A 1 101 ? 6.229 0.563 -11.265 1.00 79.25 101 VAL A CA 1
ATOM 805 C C . VAL A 1 101 ? 7.021 0.265 -9.996 1.00 79.25 101 VAL A C 1
ATOM 807 O O . VAL A 1 101 ? 6.520 0.493 -8.898 1.00 79.25 101 VAL A O 1
ATOM 810 N N . THR A 1 102 ? 8.276 -0.161 -10.128 1.00 79.69 102 THR A N 1
ATOM 811 C CA . THR A 1 102 ? 9.162 -0.437 -8.987 1.00 79.69 102 THR A CA 1
ATOM 812 C C . THR A 1 102 ? 9.464 0.825 -8.178 1.00 79.69 102 THR A C 1
ATOM 814 O O . THR A 1 102 ? 9.423 0.787 -6.951 1.00 79.69 102 THR A O 1
ATOM 817 N N . ALA A 1 103 ? 9.684 1.964 -8.834 1.00 80.44 103 ALA A N 1
ATOM 818 C CA . ALA A 1 103 ? 9.857 3.257 -8.173 1.00 80.44 103 ALA A CA 1
ATOM 819 C C . ALA A 1 103 ? 8.561 3.769 -7.516 1.00 80.44 103 ALA A C 1
ATOM 821 O O . ALA A 1 103 ? 8.616 4.531 -6.550 1.00 80.44 103 ALA A O 1
ATOM 822 N N . ALA A 1 104 ? 7.395 3.335 -8.003 1.00 76.75 104 ALA A N 1
ATOM 823 C CA . ALA A 1 104 ? 6.091 3.670 -7.440 1.00 76.75 104 ALA A CA 1
ATOM 824 C C . ALA A 1 104 ? 5.677 2.775 -6.253 1.00 76.75 104 ALA A C 1
ATOM 826 O O . ALA A 1 104 ? 4.775 3.154 -5.505 1.00 76.75 104 ALA A O 1
ATOM 827 N N . LEU A 1 105 ? 6.333 1.629 -6.021 1.00 75.81 105 LEU A N 1
ATOM 828 C CA . LEU A 1 105 ? 6.048 0.754 -4.873 1.00 75.81 105 LEU A CA 1
ATOM 829 C C . LEU A 1 105 ? 6.258 1.453 -3.512 1.00 75.81 105 LEU A C 1
ATOM 831 O O . LEU A 1 105 ? 5.338 1.414 -2.692 1.00 75.81 105 LEU A O 1
ATOM 835 N N . PRO A 1 106 ? 7.401 2.119 -3.242 1.00 76.12 106 PRO A N 1
ATOM 836 C CA . PRO A 1 106 ? 7.620 2.814 -1.974 1.00 76.12 106 PRO A CA 1
ATOM 837 C C . PRO A 1 106 ? 6.557 3.879 -1.648 1.00 76.12 106 PRO A C 1
ATOM 839 O O . PRO A 1 106 ? 5.986 3.818 -0.557 1.00 76.12 106 PRO A O 1
ATOM 842 N N . PRO A 1 107 ? 6.209 4.826 -2.547 1.00 77.81 107 PRO A N 1
ATOM 843 C 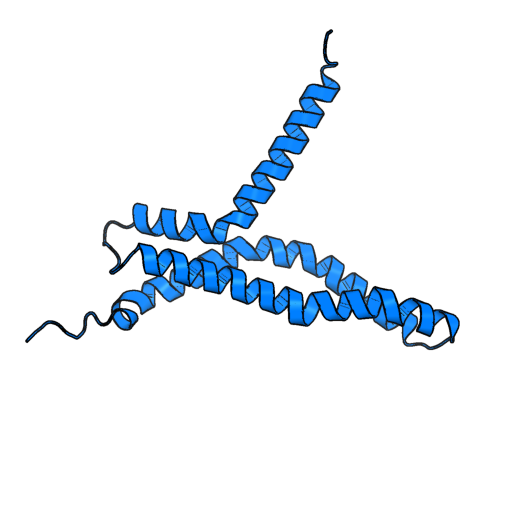CA . PRO A 1 107 ? 5.161 5.798 -2.248 1.00 77.81 107 PRO A CA 1
ATOM 844 C C . PRO A 1 107 ? 3.775 5.151 -2.126 1.00 77.81 107 PRO A C 1
ATOM 846 O O . PRO A 1 107 ? 2.969 5.612 -1.317 1.00 77.81 107 PRO A O 1
ATOM 849 N N . LEU A 1 108 ? 3.492 4.062 -2.853 1.00 74.50 108 LEU A N 1
ATOM 850 C CA . LEU A 1 108 ? 2.242 3.311 -2.704 1.00 74.50 108 LEU A CA 1
ATOM 851 C C . LEU A 1 108 ? 2.116 2.715 -1.296 1.00 74.50 108 LEU A C 1
ATOM 853 O O . LEU A 1 108 ? 1.085 2.874 -0.644 1.00 74.50 108 LEU A O 1
ATOM 857 N N . VAL A 1 109 ? 3.180 2.091 -0.799 1.00 72.69 109 VAL A N 1
ATOM 858 C CA . VAL A 1 109 ? 3.251 1.568 0.568 1.00 72.69 109 VAL A CA 1
ATOM 859 C C . VAL A 1 109 ? 3.110 2.699 1.586 1.00 72.69 109 VAL A C 1
ATOM 861 O O . VAL A 1 109 ? 2.328 2.591 2.525 1.00 72.69 109 VAL A O 1
ATOM 864 N N . LEU A 1 110 ? 3.799 3.823 1.387 1.00 75.38 110 LEU A N 1
ATOM 865 C CA . LEU A 1 110 ? 3.692 4.974 2.288 1.00 75.38 110 LEU A CA 1
ATOM 866 C C . LEU A 1 110 ? 2.292 5.614 2.275 1.00 75.38 110 LEU A C 1
ATOM 868 O O . LEU A 1 110 ? 1.890 6.259 3.244 1.00 75.38 110 LEU A O 1
ATOM 872 N N . SER A 1 111 ? 1.516 5.402 1.210 1.00 75.62 111 SER A N 1
ATOM 873 C CA . SER A 1 111 ? 0.136 5.878 1.101 1.00 75.62 111 SER A CA 1
ATOM 874 C C . SER A 1 111 ? -0.885 5.028 1.878 1.00 75.62 111 SER A C 1
ATOM 876 O O . SER A 1 111 ? -2.013 5.486 2.078 1.00 75.62 111 SER A O 1
ATOM 878 N N . LEU A 1 112 ? -0.516 3.837 2.381 1.00 73.94 112 LEU A N 1
ATOM 879 C CA . LEU A 1 112 ? -1.365 2.961 3.217 1.00 73.94 112 LEU A CA 1
ATOM 880 C C . LEU A 1 112 ? -2.017 3.692 4.408 1.00 73.94 112 LEU A C 1
ATOM 882 O O . LEU A 1 112 ? -3.246 3.719 4.495 1.00 73.94 112 LEU A O 1
ATOM 886 N N . PRO A 1 113 ? -1.262 4.323 5.326 1.00 69.75 113 PRO A N 1
ATOM 887 C CA . PRO A 1 113 ? -1.863 5.018 6.461 1.00 69.75 113 PRO A CA 1
ATOM 888 C C . PRO A 1 113 ? -2.626 6.274 6.039 1.00 69.75 113 PRO A C 1
ATOM 890 O O . PRO A 1 113 ? -3.637 6.605 6.653 1.00 69.75 113 PRO A O 1
ATOM 893 N N . ILE A 1 114 ? -2.187 6.967 4.982 1.00 77.50 114 ILE A N 1
ATOM 894 C CA . ILE A 1 114 ? -2.855 8.178 4.482 1.00 77.50 114 ILE A CA 1
ATOM 895 C C . ILE A 1 114 ? -4.231 7.815 3.914 1.00 77.50 114 ILE A C 1
ATOM 897 O O . ILE A 1 114 ? -5.230 8.466 4.228 1.00 77.50 114 ILE A O 1
ATOM 901 N N . SER A 1 115 ? -4.301 6.745 3.122 1.00 73.31 115 SER A N 1
ATOM 902 C CA . SER A 1 115 ? -5.548 6.224 2.568 1.00 73.31 115 SER A CA 1
ATOM 903 C C . SER A 1 115 ? -6.456 5.678 3.669 1.00 73.31 115 SER A C 1
ATOM 905 O O . SER A 1 115 ? -7.624 6.061 3.717 1.00 73.31 115 SER A O 1
ATOM 907 N N . ALA A 1 116 ? -5.936 4.905 4.629 1.00 75.19 116 ALA A N 1
ATOM 908 C CA . ALA A 1 116 ? -6.697 4.450 5.796 1.00 75.19 116 ALA A CA 1
ATOM 909 C C . ALA A 1 116 ? -7.244 5.623 6.636 1.00 75.19 116 ALA A C 1
ATOM 911 O O . ALA A 1 116 ? -8.414 5.628 7.043 1.00 75.19 116 ALA A O 1
ATOM 912 N N . TRP A 1 117 ? -6.442 6.667 6.855 1.00 76.56 117 TRP A N 1
ATOM 913 C CA . TRP A 1 117 ? -6.870 7.886 7.540 1.00 76.56 117 TRP A CA 1
ATOM 914 C C . TRP A 1 117 ? -7.984 8.602 6.777 1.00 76.56 117 TRP A C 1
ATOM 916 O O . TRP A 1 117 ? -9.018 8.953 7.353 1.00 76.56 117 TRP A O 1
ATOM 926 N N . TRP A 1 118 ? -7.811 8.786 5.472 1.00 80.62 118 TRP A N 1
ATOM 927 C CA . TRP A 1 118 ? -8.765 9.499 4.632 1.00 80.62 118 TRP A CA 1
ATOM 928 C C . TRP A 1 118 ? -10.086 8.735 4.473 1.00 80.62 118 TRP A C 1
ATOM 930 O O . TRP A 1 118 ? -11.159 9.321 4.654 1.00 80.62 118 TRP A O 1
ATOM 940 N N . ILE A 1 119 ? -10.018 7.420 4.236 1.00 78.56 119 ILE A N 1
ATOM 941 C CA . ILE A 1 119 ? -11.173 6.513 4.162 1.00 78.56 119 ILE A CA 1
ATOM 942 C C . ILE A 1 119 ? -11.911 6.515 5.497 1.00 78.56 119 ILE A C 1
ATOM 944 O O . ILE A 1 119 ? -13.105 6.800 5.527 1.00 78.56 119 ILE A O 1
ATOM 948 N N . SER A 1 120 ? -11.219 6.297 6.620 1.00 74.75 120 SER A N 1
ATOM 949 C CA . SER A 1 120 ? -11.857 6.306 7.944 1.00 74.75 120 SER A CA 1
ATOM 950 C C . SER A 1 120 ? -12.446 7.675 8.304 1.00 74.75 120 SER A C 1
ATOM 952 O O . SER A 1 120 ? -13.404 7.759 9.075 1.00 74.75 120 SER A O 1
ATOM 954 N N . ARG A 1 121 ? -11.905 8.788 7.789 1.00 78.81 121 ARG A N 1
ATOM 955 C CA . ARG A 1 121 ? -12.457 10.138 7.997 1.00 78.81 121 ARG A CA 1
ATOM 956 C C . ARG A 1 121 ? -13.727 10.366 7.192 1.00 78.81 121 ARG A C 1
ATOM 958 O O . ARG A 1 121 ? -14.719 10.786 7.785 1.00 78.81 121 ARG A O 1
ATOM 965 N N . ARG A 1 122 ? -13.726 10.037 5.900 1.00 80.50 122 ARG A N 1
ATOM 966 C CA . ARG A 1 122 ? -14.926 10.130 5.055 1.00 80.50 122 ARG A CA 1
ATOM 967 C C . ARG A 1 122 ? -16.017 9.161 5.494 1.00 80.50 122 ARG A C 1
ATOM 969 O O . ARG A 1 122 ? -17.182 9.549 5.547 1.00 80.50 122 ARG A O 1
ATOM 976 N N . LEU A 1 123 ? -15.642 7.933 5.847 1.00 76.19 123 LEU A N 1
ATOM 977 C CA . LEU A 1 123 ? -16.582 6.924 6.315 1.00 76.19 123 LEU A CA 1
ATOM 978 C C . LEU A 1 123 ? -17.223 7.375 7.628 1.00 76.19 123 LEU A C 1
ATOM 980 O O . LEU A 1 123 ? -18.440 7.376 7.709 1.00 76.19 123 LEU A O 1
ATOM 984 N N . ALA A 1 124 ? -16.449 7.875 8.601 1.00 73.94 124 ALA A N 1
ATOM 985 C CA . ALA A 1 124 ? -16.993 8.332 9.887 1.00 73.94 124 ALA A CA 1
ATOM 986 C C . ALA A 1 124 ? -17.998 9.491 9.751 1.00 73.94 124 ALA A C 1
ATOM 988 O O . ALA A 1 124 ? -18.921 9.586 10.550 1.00 73.94 124 ALA A O 1
ATOM 989 N N . GLN A 1 125 ? -17.841 10.361 8.747 1.00 78.31 125 GLN A N 1
ATOM 990 C CA . GLN A 1 125 ? -18.789 11.452 8.477 1.00 78.31 125 GLN A CA 1
ATOM 991 C C . GLN A 1 125 ? -20.114 10.960 7.885 1.00 78.31 125 GLN A C 1
ATOM 993 O O . GLN A 1 125 ? -21.153 11.575 8.103 1.00 78.31 125 GLN A O 1
ATOM 998 N N . ARG A 1 126 ? -20.081 9.875 7.105 1.00 78.69 126 ARG A N 1
ATOM 999 C CA . ARG A 1 126 ? -21.265 9.309 6.440 1.00 78.69 126 ARG A CA 1
ATOM 1000 C C . ARG A 1 126 ? -21.893 8.159 7.223 1.00 78.69 126 ARG A C 1
ATOM 1002 O O . ARG A 1 126 ? -23.016 7.778 6.924 1.00 78.69 126 ARG A O 1
ATOM 1009 N N . TRP A 1 127 ? -21.186 7.626 8.214 1.00 76.44 127 TRP A N 1
ATOM 1010 C CA . TRP A 1 127 ? -21.574 6.431 8.953 1.00 76.44 127 TRP A CA 1
ATOM 1011 C C . TRP A 1 127 ? -22.937 6.532 9.653 1.00 76.44 127 TRP A C 1
ATOM 1013 O O . TRP A 1 127 ? -23.720 5.606 9.473 1.00 76.44 127 TRP A O 1
ATOM 1023 N N . PRO A 1 128 ? -23.296 7.637 10.342 1.00 72.19 128 PRO A N 1
ATOM 1024 C CA . PRO A 1 128 ? -24.622 7.761 10.963 1.00 72.19 128 PRO A CA 1
ATOM 1025 C C . PRO A 1 128 ? -25.764 7.683 9.938 1.00 72.19 128 PRO A C 1
ATOM 1027 O O . PRO A 1 128 ? -26.748 6.979 10.146 1.00 72.19 128 PRO A O 1
ATOM 1030 N N . ARG A 1 129 ? -25.574 8.305 8.762 1.00 75.81 129 ARG A N 1
ATOM 1031 C CA . ARG A 1 129 ? -26.528 8.230 7.640 1.00 75.81 129 ARG A CA 1
ATOM 1032 C C . ARG A 1 129 ? -26.610 6.824 7.036 1.00 75.81 129 ARG A C 1
ATOM 1034 O O . ARG A 1 129 ? -27.685 6.380 6.664 1.00 75.81 129 ARG A O 1
ATOM 1041 N N . LEU A 1 130 ? -25.482 6.116 6.935 1.00 70.06 130 LEU A N 1
ATOM 1042 C CA . LEU A 1 130 ? -25.424 4.744 6.407 1.00 70.06 130 LEU A CA 1
ATOM 1043 C C . LEU A 1 130 ? -26.007 3.707 7.377 1.00 70.06 130 LEU A C 1
ATOM 1045 O O . LEU A 1 130 ? -26.528 2.687 6.939 1.00 70.06 130 LEU A O 1
ATOM 1049 N N . CYS A 1 131 ? -25.906 3.949 8.685 1.00 68.38 131 CYS A N 1
ATOM 1050 C CA . CYS A 1 131 ? -26.497 3.100 9.717 1.00 68.38 131 CYS A CA 1
ATOM 1051 C C . CYS A 1 131 ? -27.985 3.380 9.964 1.00 68.38 131 CYS A C 1
ATOM 1053 O O . CYS A 1 131 ? -28.588 2.653 10.750 1.00 68.38 131 CYS A O 1
ATOM 1055 N N . GLY A 1 132 ? -28.578 4.362 9.277 1.00 59.59 132 GLY A N 1
ATOM 1056 C CA . GLY A 1 132 ? -30.018 4.594 9.312 1.00 59.59 132 GLY A CA 1
ATOM 1057 C C . GLY A 1 132 ? -30.530 5.153 10.639 1.00 59.59 132 GLY A C 1
ATOM 1058 O O . GLY A 1 132 ? -31.653 4.840 11.018 1.00 59.59 132 GLY A O 1
ATOM 1059 N N . GLU A 1 133 ? -29.770 6.016 11.324 1.00 55.41 133 GLU A N 1
ATOM 1060 C CA . GLU A 1 133 ? -30.291 6.823 12.451 1.00 55.41 133 GLU A CA 1
ATOM 1061 C C . GLU A 1 133 ? -31.294 7.917 12.002 1.00 55.41 133 GLU A C 1
ATOM 1063 O O . GLU A 1 133 ? -31.434 8.941 12.656 1.00 55.41 133 GLU A O 1
ATOM 1068 N N . ASP A 1 134 ? -32.026 7.671 10.911 1.00 48.59 134 ASP A N 1
ATOM 1069 C CA . ASP A 1 134 ? -33.243 8.387 10.515 1.00 48.59 134 ASP A CA 1
ATOM 1070 C C . ASP A 1 134 ? -34.506 7.500 10.692 1.00 48.59 134 ASP A C 1
ATOM 1072 O O . ASP A 1 134 ? -35.592 7.886 10.268 1.00 48.59 134 ASP A O 1
ATOM 1076 N N . VAL A 1 135 ? -34.410 6.302 11.300 1.00 47.94 135 VAL A N 1
ATOM 1077 C CA . VAL A 1 135 ? -35.558 5.378 11.463 1.00 47.94 135 VAL A CA 1
ATOM 1078 C C . VAL A 1 135 ? -35.632 4.760 12.868 1.00 47.94 135 VAL A C 1
ATOM 1080 O O . VAL A 1 135 ? -35.575 3.547 12.986 1.00 47.94 135 VAL A O 1
ATOM 1083 N N . VAL A 1 136 ? -35.750 5.565 13.935 1.00 46.72 136 VAL A N 1
ATOM 1084 C CA . VAL A 1 136 ? -36.577 5.251 15.135 1.00 46.72 136 VAL A CA 1
ATOM 1085 C C . VAL A 1 136 ? -36.940 6.571 15.840 1.00 46.72 136 VAL A C 1
ATOM 1087 O O . VAL A 1 136 ? -36.496 6.876 16.944 1.00 46.72 136 VAL A O 1
ATOM 1090 N N . SER A 1 137 ? -37.747 7.385 15.176 1.00 41.03 137 SER A N 1
ATOM 1091 C CA . SER A 1 137 ? -38.617 8.368 15.825 1.00 41.03 137 SER A CA 1
ATOM 1092 C C . SER A 1 137 ? -40.014 8.141 15.260 1.00 41.03 137 SER A C 1
ATOM 1094 O O . SER A 1 137 ? -40.411 8.748 14.269 1.00 41.03 137 SER A O 1
ATOM 1096 N N . GLY A 1 138 ? -40.710 7.175 15.857 1.00 35.44 138 GLY A N 1
ATOM 1097 C CA . GLY A 1 138 ? -42.076 6.773 15.538 1.00 35.44 138 GLY A CA 1
ATOM 1098 C C . GLY A 1 138 ? -42.568 5.787 16.575 1.00 35.44 138 GLY A C 1
ATOM 1099 O O . GLY A 1 138 ? -42.057 4.647 16.547 1.00 35.44 138 GLY A O 1
#